Protein AF-A0A972HDA2-F1 (afdb_monomer_lite)

Foldseek 3Di:
DDPQLVLLVVLLVVLLVLLVVVLPPDVVSSVVSNCVSVVLSVVCVVVVPGSVLRNQLSVLLSVQLVVQLVVQVVVDDPDPCSVVSSVRSNVRSVVSNVVSNVVSVVVVVLVVQQVVCVVVVHDGDDDDPPPPDDD

Sequence (135 aa):
MTPSDIAISLAALLAAFGVGSVFGGSPVAWLLAALLFAAMAIVMVQTKMRAVVAVPVLAGGFVGALAGTATVQAMCLPGTCATIANTAGIVTGIGGIVGVGLVVALTVRSFDEYRTAIATGKPPPTVGCETDERP

Structure (mmCIF, N/CA/C/O backbone):
data_AF-A0A972HDA2-F1
#
_entry.id   AF-A0A972HDA2-F1
#
loop_
_atom_site.group_PDB
_atom_site.id
_atom_site.type_symbol
_atom_site.label_atom_id
_atom_site.label_alt_id
_atom_site.label_comp_id
_atom_site.label_asym_id
_atom_site.label_entity_id
_atom_site.label_seq_id
_atom_site.pdbx_PDB_ins_code
_atom_site.Cartn_x
_atom_site.Cartn_y
_atom_site.Cartn_z
_atom_site.occupancy
_atom_site.B_iso_or_equiv
_atom_site.auth_seq_id
_atom_site.auth_comp_id
_atom_site.auth_asym_id
_atom_site.auth_atom_id
_atom_site.pdbx_PDB_model_num
ATOM 1 N N . MET A 1 1 ? -0.049 17.583 15.973 1.00 58.84 1 MET A N 1
ATOM 2 C CA . MET A 1 1 ? 0.480 16.355 15.349 1.00 58.84 1 MET A CA 1
ATOM 3 C C . MET A 1 1 ? 0.575 15.307 16.442 1.00 58.84 1 MET A C 1
ATOM 5 O O . MET A 1 1 ? 1.228 15.559 17.447 1.00 58.84 1 MET A O 1
ATOM 9 N N . THR A 1 2 ? -0.186 14.224 16.334 1.00 79.69 2 THR A N 1
ATOM 10 C CA . THR A 1 2 ? -0.226 13.139 17.325 1.00 79.69 2 THR A CA 1
ATOM 11 C C . THR A 1 2 ? 0.907 12.138 17.064 1.00 79.69 2 THR A C 1
ATOM 13 O O . THR A 1 2 ? 1.375 12.045 15.928 1.00 79.69 2 THR A O 1
ATOM 16 N N . PRO A 1 3 ? 1.363 11.356 18.063 1.00 79.19 3 PRO A N 1
ATOM 17 C CA . PRO A 1 3 ? 2.377 10.317 17.843 1.00 79.19 3 PRO A CA 1
ATOM 18 C C . PRO A 1 3 ? 1.963 9.289 16.772 1.00 79.19 3 PRO A C 1
ATOM 20 O O . PRO A 1 3 ? 2.816 8.749 16.071 1.00 79.19 3 PRO A O 1
ATOM 23 N N . SER A 1 4 ? 0.658 9.073 16.577 1.00 76.00 4 SER A N 1
ATOM 24 C CA . SER A 1 4 ? 0.117 8.278 15.470 1.00 76.00 4 SER A CA 1
ATOM 25 C C . SER A 1 4 ? 0.363 8.892 14.090 1.00 76.00 4 SER A C 1
ATOM 27 O O . SER A 1 4 ? 0.705 8.155 13.170 1.00 76.00 4 SER A O 1
ATOM 29 N N . ASP A 1 5 ? 0.254 10.215 13.938 1.00 75.56 5 ASP A N 1
ATOM 30 C CA . ASP A 1 5 ? 0.479 10.890 12.648 1.00 75.56 5 ASP A CA 1
ATOM 31 C C . ASP A 1 5 ? 1.943 10.763 12.203 1.00 75.56 5 ASP A C 1
ATOM 33 O O . ASP A 1 5 ? 2.233 10.580 11.018 1.00 75.56 5 ASP A O 1
ATOM 37 N N . ILE A 1 6 ? 2.870 10.809 13.169 1.00 78.06 6 ILE A N 1
ATOM 38 C CA . ILE A 1 6 ? 4.308 10.631 12.934 1.00 78.06 6 ILE A CA 1
ATOM 39 C C . ILE A 1 6 ? 4.586 9.203 12.455 1.00 78.06 6 ILE A C 1
ATOM 41 O O . ILE A 1 6 ? 5.282 9.023 11.459 1.00 78.06 6 ILE A O 1
ATOM 45 N N . ALA A 1 7 ? 4.004 8.193 13.109 1.00 77.38 7 ALA A N 1
ATOM 46 C CA . ALA A 1 7 ? 4.188 6.792 12.727 1.00 77.38 7 ALA A CA 1
ATOM 47 C C . ALA A 1 7 ? 3.669 6.496 11.309 1.00 77.38 7 ALA A C 1
ATOM 49 O O . ALA A 1 7 ? 4.342 5.810 10.543 1.00 77.38 7 ALA A O 1
ATOM 50 N N . ILE A 1 8 ? 2.509 7.049 10.938 1.00 76.00 8 ILE A N 1
ATOM 51 C CA . ILE A 1 8 ? 1.928 6.891 9.593 1.00 76.00 8 ILE A CA 1
ATOM 52 C C . ILE A 1 8 ? 2.816 7.562 8.544 1.00 76.00 8 ILE A C 1
ATOM 54 O O . ILE A 1 8 ? 3.132 6.956 7.522 1.00 76.00 8 ILE A O 1
ATOM 58 N N . SER A 1 9 ? 3.258 8.791 8.817 1.00 75.31 9 SER A N 1
ATOM 59 C CA . SER A 1 9 ? 4.113 9.549 7.899 1.00 75.31 9 SER A CA 1
ATOM 60 C C . SER A 1 9 ? 5.463 8.861 7.690 1.00 75.31 9 SER A C 1
ATOM 62 O O . SER A 1 9 ? 5.935 8.761 6.561 1.00 75.31 9 SER A O 1
ATOM 64 N N . LEU A 1 10 ? 6.062 8.332 8.761 1.00 79.06 10 LEU A N 1
ATOM 65 C CA . LEU A 1 10 ? 7.347 7.636 8.711 1.00 79.06 10 LEU A CA 1
ATOM 66 C C . LEU A 1 10 ? 7.236 6.284 7.991 1.00 79.06 10 LEU A C 1
ATOM 68 O O . LEU A 1 10 ? 8.089 5.957 7.169 1.00 79.06 10 LEU A O 1
ATOM 72 N N . ALA A 1 11 ? 6.161 5.527 8.234 1.00 74.88 11 ALA A N 1
ATOM 73 C CA . ALA A 1 11 ? 5.887 4.277 7.527 1.00 74.88 11 ALA A CA 1
ATOM 74 C C . ALA A 1 11 ? 5.638 4.506 6.030 1.00 74.88 11 ALA A C 1
ATOM 76 O O . ALA A 1 11 ? 6.150 3.756 5.201 1.00 74.88 11 ALA A O 1
ATOM 77 N N . ALA A 1 12 ? 4.906 5.562 5.671 1.00 75.56 12 ALA A N 1
ATOM 78 C CA . ALA A 1 12 ? 4.680 5.930 4.278 1.00 75.56 12 ALA A CA 1
ATOM 79 C C . ALA A 1 12 ? 5.983 6.341 3.577 1.00 75.56 12 ALA A C 1
ATOM 81 O O . ALA A 1 12 ? 6.218 5.930 2.444 1.00 75.56 12 ALA A O 1
ATOM 82 N N . LEU A 1 13 ? 6.854 7.088 4.263 1.00 76.62 13 LEU A N 1
ATOM 83 C CA . LEU A 1 13 ? 8.179 7.459 3.759 1.00 76.62 13 LEU A CA 1
ATOM 84 C C . LEU A 1 13 ? 9.069 6.237 3.529 1.00 76.62 13 LEU A C 1
ATOM 86 O O . LEU A 1 13 ? 9.676 6.119 2.468 1.00 76.62 13 LEU A O 1
ATOM 90 N N . LEU A 1 14 ? 9.119 5.310 4.488 1.00 76.94 14 LEU A N 1
ATOM 91 C CA . LEU A 1 14 ? 9.889 4.071 4.358 1.00 76.94 14 LEU A CA 1
ATOM 92 C C . LEU A 1 14 ? 9.353 3.185 3.230 1.00 76.94 14 LEU A C 1
ATOM 94 O O . LEU A 1 14 ? 10.138 2.640 2.455 1.00 76.94 14 LEU A O 1
ATOM 98 N N . ALA A 1 15 ? 8.029 3.081 3.099 1.00 72.06 15 ALA A N 1
ATOM 99 C CA . ALA A 1 15 ? 7.408 2.320 2.026 1.00 72.06 15 ALA A CA 1
ATOM 100 C C . ALA A 1 15 ? 7.684 2.954 0.651 1.00 72.06 15 ALA A C 1
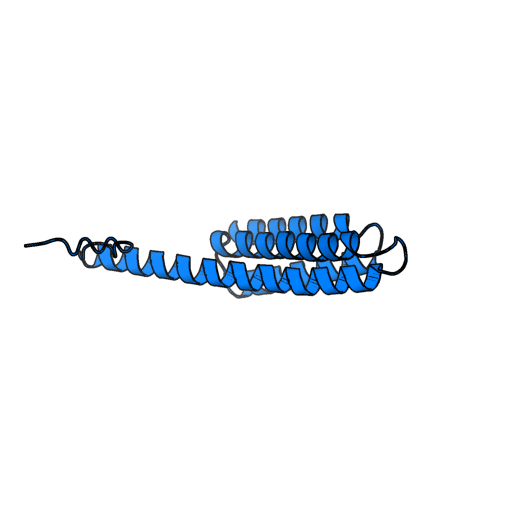ATOM 102 O O . ALA A 1 15 ? 8.091 2.259 -0.277 1.00 72.06 15 ALA A O 1
ATOM 103 N N . ALA A 1 16 ? 7.566 4.279 0.530 1.00 72.06 16 ALA A N 1
ATOM 104 C CA . ALA A 1 16 ? 7.918 5.001 -0.691 1.00 72.06 16 ALA A CA 1
ATOM 105 C C . ALA A 1 16 ? 9.395 4.814 -1.059 1.00 72.06 16 ALA A C 1
ATOM 107 O O . ALA A 1 16 ? 9.713 4.539 -2.217 1.00 72.06 16 ALA A O 1
ATOM 108 N N . PHE A 1 17 ? 10.289 4.918 -0.073 1.00 74.31 17 PHE A N 1
ATOM 109 C CA . PHE A 1 17 ? 11.726 4.786 -0.279 1.00 74.31 17 PHE A CA 1
ATOM 110 C C . PHE A 1 17 ? 12.115 3.371 -0.715 1.00 74.31 17 PHE A C 1
ATOM 112 O O . PHE A 1 17 ? 12.871 3.210 -1.670 1.00 74.31 17 PHE A O 1
ATOM 119 N N . GLY A 1 18 ? 11.587 2.337 -0.058 1.00 70.00 18 GLY A N 1
ATOM 120 C CA . GLY A 1 18 ? 11.932 0.962 -0.412 1.00 70.00 18 GLY A CA 1
ATOM 121 C C . GLY A 1 18 ? 11.268 0.475 -1.711 1.00 70.00 18 GLY A C 1
ATOM 122 O O . GLY A 1 18 ? 11.826 -0.384 -2.379 1.00 70.00 18 GLY A O 1
ATOM 123 N N . VAL A 1 19 ? 10.117 1.029 -2.118 1.00 66.38 19 VAL A N 1
ATOM 124 C CA . VAL A 1 19 ? 9.558 0.747 -3.451 1.00 66.38 19 VAL A CA 1
ATOM 125 C C . VAL A 1 19 ? 10.392 1.468 -4.508 1.00 66.38 19 VAL A C 1
ATOM 127 O O . VAL A 1 19 ? 10.778 0.860 -5.504 1.00 66.38 19 VAL A O 1
ATOM 130 N N . GLY A 1 20 ? 10.753 2.733 -4.266 1.00 65.94 20 GLY A N 1
ATOM 131 C CA . GLY A 1 20 ? 11.627 3.507 -5.149 1.00 65.94 20 GLY A CA 1
ATOM 132 C C . GLY A 1 20 ? 12.999 2.859 -5.365 1.00 65.94 20 GLY A C 1
ATOM 133 O O . GLY A 1 20 ? 13.501 2.847 -6.491 1.00 65.94 20 GLY A O 1
ATOM 134 N N . SER A 1 21 ? 13.598 2.265 -4.329 1.00 67.81 21 SER A N 1
ATOM 135 C CA . SER A 1 21 ? 14.909 1.612 -4.443 1.00 67.81 21 SER A CA 1
ATOM 136 C C . SER A 1 21 ? 14.899 0.365 -5.337 1.00 67.81 21 SER A C 1
ATOM 138 O O . SER A 1 21 ? 15.916 0.069 -5.962 1.00 67.81 21 SER A O 1
ATOM 140 N N . VAL A 1 22 ? 13.758 -0.320 -5.479 1.00 64.69 22 VAL A N 1
ATOM 141 C CA . VAL A 1 22 ? 13.623 -1.516 -6.333 1.00 64.69 22 VAL A CA 1
ATOM 142 C C . VAL A 1 22 ? 13.422 -1.180 -7.812 1.00 64.69 22 VAL A C 1
ATOM 144 O O . VAL A 1 22 ? 13.778 -1.973 -8.682 1.00 64.69 22 VAL A O 1
ATOM 147 N N . PHE A 1 23 ? 12.952 0.026 -8.128 1.00 62.34 23 PHE A N 1
ATOM 148 C CA . PHE A 1 23 ? 12.729 0.477 -9.506 1.00 62.34 23 PHE A CA 1
ATOM 149 C C . PHE A 1 23 ? 13.949 1.107 -10.199 1.00 62.34 23 PHE A C 1
ATOM 151 O O . PHE A 1 23 ? 13.793 1.706 -11.265 1.00 62.34 23 PHE A O 1
ATOM 158 N N . GLY A 1 24 ? 15.148 0.971 -9.619 1.00 57.22 24 GLY A N 1
ATOM 159 C CA . GLY A 1 24 ? 16.438 1.208 -10.280 1.00 57.22 24 GLY A CA 1
ATOM 160 C C . GLY A 1 24 ? 16.526 2.505 -11.094 1.00 57.22 24 GLY A C 1
ATOM 161 O O . GLY A 1 24 ? 16.265 2.513 -12.293 1.00 57.22 24 GLY A O 1
ATOM 162 N N . GLY A 1 25 ? 16.919 3.608 -10.452 1.00 59.25 25 GLY A N 1
ATOM 163 C CA . GLY A 1 25 ? 17.343 4.858 -11.105 1.00 59.25 25 GLY A CA 1
ATOM 164 C C . GLY A 1 25 ? 16.282 5.644 -11.890 1.00 59.25 25 GLY A C 1
ATOM 165 O O . GLY A 1 25 ? 16.537 6.795 -12.235 1.00 59.25 25 GLY A O 1
ATOM 166 N N . SER A 1 26 ? 15.102 5.082 -12.165 1.00 66.44 26 SER A N 1
ATOM 167 C CA . SER A 1 26 ? 14.055 5.763 -12.927 1.00 66.44 26 SER A CA 1
ATOM 168 C C . SER A 1 26 ? 13.337 6.817 -12.057 1.00 66.44 26 SER A C 1
ATOM 170 O O . SER A 1 26 ? 12.597 6.471 -11.130 1.00 66.44 26 SER A O 1
ATOM 172 N N . PRO A 1 27 ? 13.510 8.127 -12.334 1.00 69.19 27 PRO A N 1
ATOM 173 C CA . PRO A 1 27 ? 12.961 9.191 -11.484 1.00 69.19 27 PRO A CA 1
ATOM 174 C C . PRO A 1 27 ? 11.426 9.207 -11.489 1.00 69.19 27 PRO A C 1
ATOM 176 O O . PRO A 1 27 ? 10.799 9.632 -10.522 1.00 69.19 27 PRO A O 1
ATOM 179 N N . VAL A 1 28 ? 10.811 8.685 -12.555 1.00 69.88 28 VAL A N 1
ATOM 180 C CA . VAL A 1 28 ? 9.354 8.562 -12.695 1.00 69.88 28 VAL A CA 1
ATOM 181 C C . VAL A 1 28 ? 8.777 7.538 -11.713 1.00 69.88 28 VAL A C 1
ATOM 183 O O . VAL A 1 28 ? 7.737 7.795 -11.114 1.00 69.88 28 VAL A O 1
ATOM 186 N N . ALA A 1 29 ? 9.449 6.402 -11.499 1.00 66.94 29 ALA A N 1
ATOM 187 C CA . ALA A 1 29 ? 8.978 5.387 -10.555 1.00 66.94 29 ALA A CA 1
ATOM 188 C C . ALA A 1 29 ? 9.077 5.876 -9.104 1.00 66.94 29 ALA A C 1
ATOM 190 O O . ALA A 1 29 ? 8.168 5.645 -8.309 1.00 66.94 29 ALA A O 1
ATOM 191 N N . TRP A 1 30 ? 10.135 6.629 -8.789 1.00 69.88 30 TRP A N 1
ATOM 192 C CA . TRP A 1 30 ? 10.278 7.325 -7.508 1.00 69.88 30 TRP A CA 1
ATOM 193 C C . TRP A 1 30 ? 9.142 8.317 -7.260 1.00 69.88 30 TRP A C 1
ATOM 195 O O . TRP A 1 30 ? 8.537 8.303 -6.190 1.00 69.88 30 TRP A O 1
ATOM 205 N N . LEU A 1 31 ? 8.817 9.141 -8.258 1.00 75.19 31 LEU A N 1
ATOM 206 C CA . LEU A 1 31 ? 7.721 10.108 -8.184 1.00 75.19 31 LEU A CA 1
ATOM 207 C C . LEU A 1 31 ? 6.363 9.429 -7.986 1.00 75.19 31 LEU A C 1
ATOM 209 O O . LEU A 1 31 ? 5.587 9.856 -7.136 1.00 75.19 31 LEU A O 1
ATOM 213 N N . LEU A 1 32 ? 6.085 8.357 -8.731 1.00 72.62 32 LEU A N 1
ATOM 214 C CA . LEU A 1 32 ? 4.827 7.619 -8.615 1.00 72.62 32 LEU A CA 1
ATOM 215 C C . LEU A 1 32 ? 4.688 6.928 -7.258 1.00 72.62 32 LEU A C 1
ATOM 217 O O . LEU A 1 32 ? 3.626 7.025 -6.647 1.00 72.62 32 LEU A O 1
ATOM 221 N N . ALA A 1 33 ? 5.748 6.284 -6.760 1.00 71.56 33 ALA A N 1
ATOM 222 C CA . ALA A 1 33 ? 5.747 5.679 -5.431 1.00 71.56 33 ALA A CA 1
ATOM 223 C C . ALA A 1 33 ? 5.532 6.747 -4.349 1.00 71.56 33 ALA A C 1
ATOM 225 O O . ALA A 1 33 ? 4.636 6.610 -3.517 1.00 71.56 33 ALA A O 1
ATOM 226 N N . ALA A 1 34 ? 6.285 7.848 -4.400 1.00 76.19 34 ALA A N 1
ATOM 227 C CA . ALA A 1 34 ? 6.137 8.947 -3.453 1.00 76.19 34 ALA A CA 1
ATOM 228 C C . ALA A 1 34 ? 4.713 9.520 -3.459 1.00 76.19 34 ALA A C 1
ATOM 230 O O . ALA A 1 34 ? 4.130 9.689 -2.391 1.00 76.19 34 ALA A O 1
ATOM 231 N N . LEU A 1 35 ? 4.122 9.758 -4.634 1.00 79.12 35 LEU A N 1
ATOM 232 C CA . LEU A 1 35 ? 2.757 10.275 -4.752 1.00 79.12 35 LEU A CA 1
ATOM 233 C C . LEU A 1 35 ? 1.710 9.293 -4.221 1.00 79.12 35 LEU A C 1
ATOM 235 O O . LEU A 1 35 ? 0.822 9.713 -3.485 1.00 79.12 35 LEU A O 1
ATOM 239 N N . LEU A 1 36 ? 1.816 8.000 -4.540 1.00 77.56 36 LEU A N 1
ATOM 240 C CA . LEU A 1 36 ? 0.882 6.975 -4.060 1.00 77.56 36 LEU A CA 1
ATOM 241 C C . LEU A 1 36 ? 0.920 6.844 -2.536 1.00 77.56 36 LEU A C 1
ATOM 243 O O . LEU A 1 36 ? -0.122 6.915 -1.882 1.00 77.56 36 LEU A O 1
ATOM 247 N N . PHE A 1 37 ? 2.112 6.688 -1.958 1.00 74.75 37 PHE A N 1
ATOM 248 C CA . PHE A 1 37 ? 2.260 6.526 -0.512 1.00 74.75 37 PHE A CA 1
ATOM 249 C C . PHE A 1 37 ? 1.956 7.824 0.248 1.00 74.75 37 PHE A C 1
ATOM 251 O O . PHE A 1 37 ? 1.353 7.758 1.318 1.00 74.75 37 PHE A O 1
ATOM 258 N N . ALA A 1 38 ? 2.278 8.999 -0.307 1.00 76.25 38 ALA A N 1
ATOM 259 C CA . ALA A 1 38 ? 1.902 10.283 0.285 1.00 76.25 38 ALA A CA 1
ATOM 260 C C . ALA A 1 38 ? 0.386 10.517 0.235 1.00 76.25 38 ALA A C 1
ATOM 262 O O . ALA A 1 38 ? -0.203 10.876 1.253 1.00 76.25 38 ALA A O 1
ATOM 263 N N . ALA A 1 39 ? -0.265 10.269 -0.906 1.00 80.31 39 ALA A N 1
ATOM 264 C CA . ALA A 1 39 ? -1.719 10.375 -1.029 1.00 80.31 39 ALA A CA 1
ATOM 265 C C . ALA A 1 39 ? -2.420 9.434 -0.043 1.00 80.31 39 ALA A C 1
ATOM 267 O O . ALA A 1 39 ? -3.346 9.844 0.657 1.00 80.31 39 ALA A O 1
ATOM 268 N N . MET A 1 40 ? -1.926 8.201 0.084 1.00 74.75 40 MET A N 1
ATOM 269 C CA . MET A 1 40 ? -2.465 7.245 1.043 1.00 74.75 40 MET A CA 1
ATOM 270 C C . MET A 1 40 ? -2.265 7.719 2.488 1.00 74.75 40 MET A C 1
ATOM 272 O O . MET A 1 40 ? -3.212 7.695 3.269 1.00 74.75 40 MET A O 1
ATOM 276 N N . ALA A 1 41 ? -1.076 8.211 2.844 1.00 75.06 41 ALA A N 1
ATOM 277 C CA . ALA A 1 41 ? -0.810 8.758 4.174 1.00 75.06 41 ALA A CA 1
ATOM 278 C C . ALA A 1 41 ? -1.753 9.922 4.514 1.00 75.06 41 ALA A C 1
ATOM 280 O O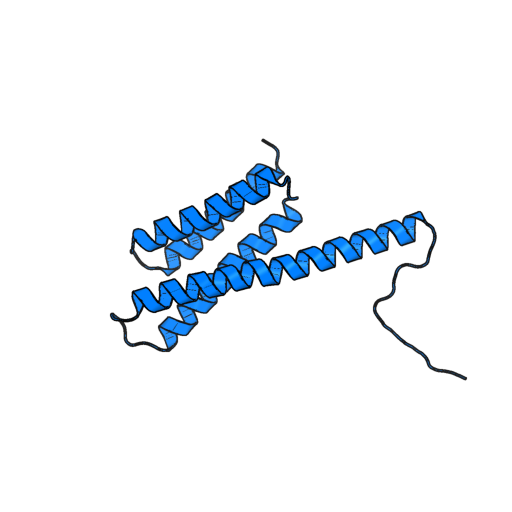 . ALA A 1 41 ? -2.302 9.962 5.614 1.00 75.06 41 ALA A O 1
ATOM 281 N N . ILE A 1 42 ? -2.007 10.824 3.559 1.00 78.50 42 ILE A N 1
ATOM 282 C CA . ILE A 1 42 ? -2.956 11.932 3.728 1.00 78.50 42 ILE A CA 1
ATOM 283 C C . ILE A 1 42 ? -4.361 11.392 4.010 1.00 78.50 42 ILE A C 1
ATOM 285 O O . ILE A 1 42 ? -4.993 11.830 4.971 1.00 78.50 42 ILE A O 1
ATOM 289 N N . VAL A 1 43 ? -4.841 10.416 3.233 1.00 79.88 43 VAL A N 1
ATOM 290 C CA . VAL A 1 43 ? -6.162 9.801 3.448 1.00 79.88 43 VAL A CA 1
ATOM 291 C C . VAL A 1 43 ? -6.241 9.131 4.824 1.00 79.88 43 VAL A C 1
ATOM 293 O O . VAL A 1 43 ? -7.229 9.311 5.538 1.00 79.88 43 VAL A O 1
ATOM 296 N N . MET A 1 44 ? -5.198 8.408 5.244 1.00 76.75 44 MET A N 1
ATOM 297 C CA . MET A 1 44 ? -5.152 7.742 6.554 1.00 76.75 44 MET A CA 1
ATOM 298 C C . MET A 1 44 ? -5.166 8.739 7.723 1.00 76.75 44 MET A C 1
ATOM 300 O O . MET A 1 44 ? -5.834 8.497 8.730 1.00 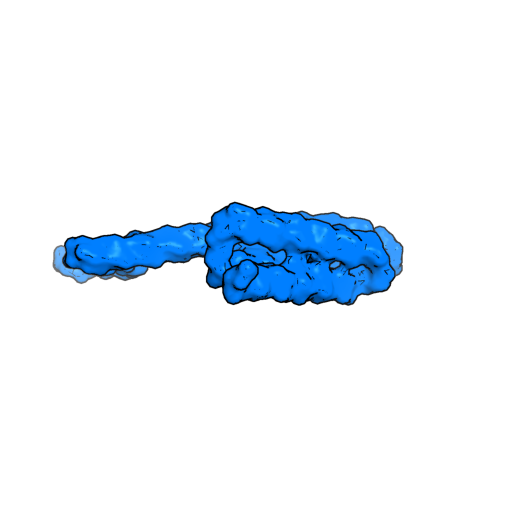76.75 44 MET A O 1
ATOM 304 N N . VAL A 1 45 ? -4.479 9.877 7.583 1.00 77.31 45 VAL A N 1
ATOM 305 C CA . VAL A 1 45 ? -4.489 10.956 8.583 1.00 77.31 45 VAL A CA 1
ATOM 306 C C . VAL A 1 45 ? -5.853 11.652 8.620 1.00 77.31 45 VAL A C 1
ATOM 308 O O . VAL A 1 45 ? -6.410 11.852 9.700 1.00 77.31 45 VAL A O 1
ATOM 311 N N . GLN A 1 46 ? -6.448 11.965 7.464 1.00 78.75 46 GLN A N 1
ATOM 312 C CA . GLN A 1 46 ? -7.763 12.620 7.403 1.00 78.75 46 GLN A CA 1
ATOM 313 C C . GLN A 1 46 ? -8.886 11.755 7.985 1.00 78.75 46 GLN A C 1
ATOM 315 O O . GLN A 1 46 ? -9.786 12.265 8.650 1.00 78.75 46 GLN A O 1
ATOM 320 N N . THR A 1 47 ? -8.805 10.440 7.798 1.00 78.31 47 THR A N 1
ATOM 321 C CA . THR A 1 47 ? -9.765 9.477 8.358 1.00 78.31 47 THR A CA 1
ATOM 322 C C . THR A 1 47 ? -9.500 9.136 9.830 1.00 78.31 47 THR A C 1
ATOM 324 O O . THR A 1 47 ? -10.224 8.326 10.405 1.00 78.31 47 THR A O 1
ATOM 327 N N . LYS A 1 48 ? -8.502 9.769 10.473 1.00 77.31 48 LYS A N 1
ATOM 328 C CA . LYS A 1 48 ? -8.085 9.517 11.867 1.00 77.31 48 LYS A CA 1
ATOM 329 C C . LYS A 1 48 ? -7.834 8.029 12.145 1.00 77.31 48 LYS A C 1
ATOM 331 O O . LYS A 1 48 ? -8.154 7.525 13.227 1.00 77.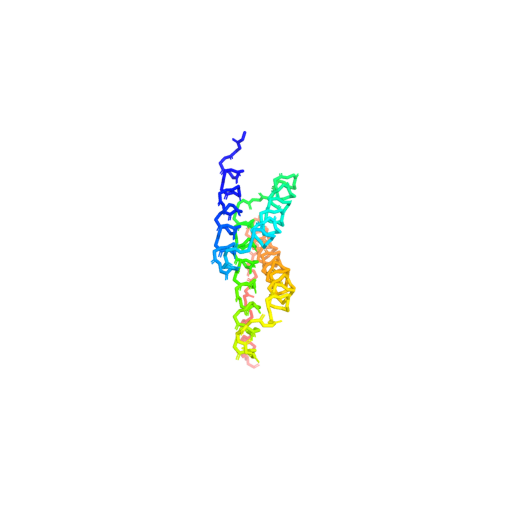31 48 LYS A O 1
ATOM 336 N N . MET A 1 49 ? -7.271 7.312 11.170 1.00 71.06 49 MET A N 1
ATOM 337 C CA . MET A 1 49 ? -6.955 5.896 11.336 1.00 71.06 49 MET A CA 1
ATOM 338 C C . MET A 1 49 ? -5.911 5.710 12.437 1.00 71.06 49 MET A C 1
ATOM 340 O O . MET A 1 49 ? -4.929 6.446 12.534 1.00 71.06 49 MET A O 1
ATOM 344 N N . ARG A 1 50 ? -6.101 4.689 13.278 1.00 76.50 50 ARG A N 1
ATOM 345 C CA . ARG A 1 50 ? -5.097 4.333 14.287 1.00 76.50 50 ARG A CA 1
ATOM 346 C C . ARG A 1 50 ? -3.845 3.812 13.584 1.00 76.50 50 ARG A C 1
ATOM 348 O O . ARG A 1 50 ? -3.946 2.995 12.671 1.00 76.50 50 ARG A O 1
ATOM 355 N N . ALA A 1 51 ? -2.667 4.208 14.068 1.00 72.31 51 ALA A N 1
ATOM 356 C CA . ALA A 1 51 ? -1.385 3.755 13.516 1.00 72.31 51 ALA A CA 1
ATOM 357 C C . ALA A 1 51 ? -1.273 2.218 13.447 1.00 72.31 51 ALA A C 1
ATOM 359 O O . ALA A 1 51 ? -0.694 1.684 12.508 1.00 72.31 51 ALA A O 1
ATOM 360 N N . VAL A 1 52 ? -1.910 1.511 14.390 1.00 76.00 52 VAL A N 1
ATOM 361 C CA . VAL A 1 52 ? -1.952 0.039 14.424 1.00 76.00 52 VAL A CA 1
ATOM 362 C C . VAL A 1 52 ? -2.640 -0.584 13.198 1.00 76.00 52 VAL A C 1
ATOM 364 O O . VAL A 1 52 ? -2.358 -1.726 12.867 1.00 76.00 52 VAL A O 1
ATOM 367 N N . VAL A 1 53 ? -3.520 0.162 12.521 1.00 77.81 53 VAL A N 1
ATOM 368 C CA . VAL A 1 53 ? -4.225 -0.254 11.296 1.00 77.81 53 VAL A CA 1
ATOM 369 C C . VAL A 1 53 ? -3.490 0.234 10.050 1.00 77.81 53 VAL A C 1
ATOM 371 O O . VAL A 1 53 ? -3.326 -0.506 9.086 1.00 77.81 53 VAL A O 1
ATOM 374 N N . ALA A 1 54 ? -3.011 1.476 10.080 1.00 74.81 54 ALA A N 1
ATOM 375 C CA . ALA A 1 54 ? -2.369 2.122 8.941 1.00 74.81 54 ALA A CA 1
ATOM 376 C C . ALA A 1 54 ? -1.024 1.477 8.553 1.00 74.81 54 ALA A C 1
ATOM 378 O O . ALA A 1 54 ? -0.759 1.252 7.373 1.00 74.81 54 ALA A O 1
ATOM 379 N N . VAL A 1 55 ? -0.178 1.151 9.536 1.00 77.50 55 VAL A N 1
ATOM 380 C CA . VAL A 1 55 ? 1.179 0.636 9.285 1.00 77.50 55 VAL A CA 1
ATOM 381 C C . VAL A 1 55 ? 1.172 -0.737 8.588 1.00 77.50 55 VAL A C 1
ATOM 383 O O . VAL A 1 55 ? 1.871 -0.870 7.582 1.00 77.50 55 VAL A O 1
ATOM 386 N N . PRO A 1 56 ? 0.375 -1.740 9.019 1.00 80.19 56 PRO A N 1
ATOM 387 C CA . PRO A 1 56 ? 0.279 -3.018 8.311 1.00 80.19 56 PRO A CA 1
ATOM 388 C C . PRO A 1 56 ? -0.202 -2.876 6.868 1.00 80.19 56 PRO A C 1
ATOM 390 O O . PRO A 1 56 ? 0.315 -3.552 5.986 1.00 80.19 56 PRO A O 1
ATOM 393 N N . VAL A 1 57 ? -1.158 -1.981 6.605 1.00 82.56 57 VAL A N 1
ATOM 394 C CA . VAL A 1 57 ? -1.698 -1.754 5.255 1.00 82.56 57 VAL A CA 1
ATOM 395 C C . VAL A 1 57 ? -0.632 -1.164 4.330 1.00 82.56 57 VAL A C 1
ATOM 397 O O . VAL A 1 57 ? -0.483 -1.612 3.193 1.00 82.56 57 VAL A O 1
ATOM 400 N N . LEU A 1 58 ? 0.158 -0.206 4.826 1.00 78.31 58 LEU A N 1
ATOM 401 C CA . LEU A 1 58 ? 1.294 0.350 4.087 1.00 78.31 58 LEU A CA 1
ATOM 402 C C . LEU A 1 58 ? 2.369 -0.714 3.820 1.00 78.31 58 LEU A C 1
ATOM 404 O O . LEU A 1 58 ? 2.877 -0.799 2.702 1.00 78.31 58 LEU A O 1
ATOM 408 N N . ALA A 1 59 ? 2.665 -1.566 4.805 1.00 80.50 59 ALA A N 1
ATOM 409 C CA . ALA A 1 59 ? 3.582 -2.692 4.639 1.00 80.50 59 ALA A CA 1
ATOM 410 C C . ALA A 1 59 ? 3.050 -3.739 3.639 1.00 80.50 59 ALA A C 1
ATOM 412 O O . ALA A 1 59 ? 3.808 -4.261 2.826 1.00 80.50 59 ALA A O 1
ATOM 413 N N . GLY A 1 60 ? 1.744 -4.008 3.636 1.00 79.75 60 GLY A N 1
ATOM 414 C CA . GLY A 1 60 ? 1.090 -4.882 2.661 1.00 79.75 60 GLY A CA 1
ATOM 415 C C . GLY A 1 60 ? 1.217 -4.359 1.234 1.00 79.75 60 GLY A C 1
ATOM 416 O O . GLY A 1 60 ? 1.571 -5.109 0.327 1.00 79.75 60 GLY A O 1
ATOM 417 N N . GLY A 1 61 ? 1.002 -3.056 1.043 1.00 78.25 61 GLY A N 1
ATOM 418 C CA . GLY A 1 61 ? 1.211 -2.399 -0.247 1.00 78.25 61 GLY A CA 1
ATOM 419 C C . GLY A 1 61 ? 2.655 -2.452 -0.723 1.00 78.25 61 GLY A C 1
ATOM 420 O O . GLY A 1 61 ? 2.911 -2.718 -1.894 1.00 78.25 61 GLY A O 1
ATOM 421 N N . PHE A 1 62 ? 3.597 -2.263 0.199 1.00 78.75 62 PHE A N 1
ATOM 422 C CA . PHE A 1 62 ? 5.023 -2.389 -0.065 1.00 78.75 62 PHE A CA 1
ATOM 423 C C . PHE A 1 62 ? 5.395 -3.781 -0.585 1.00 78.75 62 PHE A C 1
ATOM 425 O O . PHE A 1 62 ? 5.955 -3.918 -1.671 1.00 78.75 62 PHE A O 1
ATOM 432 N N . VAL A 1 63 ? 5.038 -4.825 0.166 1.00 81.69 63 VAL A N 1
ATOM 433 C CA . VAL A 1 63 ? 5.349 -6.218 -0.188 1.00 81.69 63 VAL A CA 1
ATOM 434 C C . VAL A 1 63 ? 4.632 -6.627 -1.474 1.00 81.69 63 VAL A C 1
ATOM 436 O O . VAL A 1 63 ? 5.237 -7.265 -2.333 1.00 81.69 63 VAL A O 1
ATOM 439 N N . GLY A 1 64 ? 3.374 -6.211 -1.648 1.00 77.62 64 GLY A N 1
ATOM 440 C CA . GLY A 1 64 ? 2.618 -6.438 -2.877 1.00 77.62 64 GLY A CA 1
ATOM 441 C C . GLY A 1 64 ? 3.302 -5.815 -4.091 1.00 77.62 64 GLY A C 1
ATOM 442 O O . GLY A 1 64 ? 3.445 -6.476 -5.119 1.00 77.62 64 GLY A O 1
ATOM 443 N N . ALA A 1 65 ? 3.794 -4.580 -3.970 1.00 75.19 65 ALA A N 1
ATOM 444 C CA . ALA A 1 65 ? 4.501 -3.911 -5.055 1.00 75.19 65 ALA A CA 1
ATOM 445 C C . ALA A 1 65 ? 5.804 -4.632 -5.422 1.00 75.19 65 ALA A C 1
ATOM 447 O O . ALA A 1 65 ? 6.046 -4.883 -6.600 1.00 75.19 65 ALA A O 1
ATOM 448 N N . LEU A 1 66 ? 6.594 -5.044 -4.426 1.00 76.62 66 LEU A N 1
ATOM 449 C CA . LEU A 1 66 ? 7.820 -5.817 -4.646 1.00 76.62 66 LEU A CA 1
ATOM 450 C C . LEU A 1 66 ? 7.563 -7.172 -5.311 1.00 76.62 66 LEU A C 1
ATOM 452 O O . LEU A 1 66 ? 8.311 -7.587 -6.193 1.00 76.62 66 LEU A O 1
ATOM 456 N N . ALA A 1 67 ? 6.496 -7.864 -4.917 1.00 80.12 67 ALA A N 1
ATOM 457 C CA . ALA A 1 67 ? 6.145 -9.147 -5.512 1.00 80.12 67 ALA A CA 1
ATOM 458 C C . ALA A 1 67 ? 5.759 -9.002 -6.997 1.00 80.12 67 ALA A C 1
ATOM 460 O O . ALA A 1 67 ? 6.174 -9.809 -7.831 1.00 80.12 67 ALA A O 1
ATOM 461 N N . GLY A 1 68 ? 5.008 -7.957 -7.359 1.00 75.56 68 GLY A N 1
ATOM 462 C CA . GLY A 1 68 ? 4.619 -7.708 -8.753 1.00 75.56 68 GLY A CA 1
ATOM 463 C C . GLY A 1 68 ? 5.787 -7.334 -9.656 1.00 75.56 68 GLY A C 1
ATOM 464 O O . GLY A 1 68 ? 5.846 -7.759 -10.807 1.00 75.56 68 GLY A O 1
ATOM 465 N N . THR A 1 69 ? 6.756 -6.575 -9.147 1.00 71.31 69 THR A N 1
ATOM 466 C CA . THR A 1 69 ? 7.944 -6.222 -9.934 1.00 71.31 69 THR A CA 1
ATOM 467 C C . THR A 1 69 ? 8.863 -7.419 -10.123 1.00 71.31 69 THR A C 1
ATOM 469 O O . THR A 1 69 ? 9.284 -7.689 -11.248 1.00 71.31 69 THR A O 1
ATOM 472 N N . ALA A 1 70 ? 9.125 -8.173 -9.053 1.00 74.81 70 ALA A N 1
ATOM 473 C CA . ALA A 1 70 ? 9.983 -9.352 -9.091 1.00 74.81 70 ALA A CA 1
ATOM 474 C C . ALA A 1 70 ? 9.427 -10.438 -10.024 1.00 74.81 70 ALA A C 1
ATOM 476 O O . ALA A 1 70 ? 10.182 -11.060 -10.770 1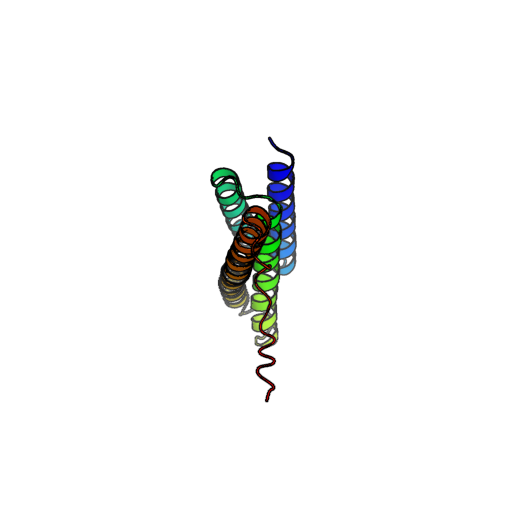.00 74.81 70 ALA A O 1
ATOM 477 N N . THR A 1 71 ? 8.104 -10.636 -10.037 1.00 77.56 71 THR A N 1
ATOM 478 C CA . THR A 1 71 ? 7.456 -11.616 -10.925 1.00 77.56 71 THR A CA 1
ATOM 479 C C . THR A 1 71 ? 7.612 -11.262 -12.402 1.00 77.56 71 THR A C 1
ATOM 481 O O . THR A 1 71 ? 7.908 -12.145 -13.203 1.00 77.56 71 THR A O 1
ATOM 484 N N . VAL A 1 72 ? 7.496 -9.986 -12.782 1.00 75.38 72 VAL A N 1
ATOM 485 C CA . VAL A 1 72 ? 7.726 -9.564 -14.176 1.00 75.38 72 VAL A CA 1
ATOM 486 C C . VAL A 1 72 ? 9.208 -9.607 -14.545 1.00 75.38 72 VAL A C 1
ATOM 488 O O . VAL A 1 72 ? 9.548 -10.012 -15.656 1.00 75.38 72 VAL A O 1
ATOM 491 N N . GLN A 1 73 ? 10.102 -9.237 -13.625 1.00 71.69 73 GLN A N 1
ATOM 492 C CA . GLN A 1 73 ? 11.548 -9.318 -13.856 1.00 71.69 73 GLN A CA 1
ATOM 493 C C . GLN A 1 73 ? 12.027 -10.760 -14.066 1.00 71.69 73 GLN A C 1
ATOM 495 O O . GLN A 1 73 ? 12.916 -10.982 -14.880 1.00 71.69 73 GLN A O 1
ATOM 500 N N . ALA A 1 74 ? 11.408 -11.741 -13.404 1.00 77.12 74 ALA A N 1
ATOM 501 C CA . ALA A 1 74 ? 11.708 -13.157 -13.617 1.00 77.12 74 ALA A CA 1
ATOM 502 C C . ALA A 1 74 ? 11.266 -13.682 -14.999 1.00 77.12 74 ALA A C 1
ATOM 504 O O . ALA A 1 74 ? 11.782 -14.697 -15.458 1.00 77.12 74 ALA A O 1
ATOM 505 N N . MET A 1 75 ? 10.321 -13.006 -15.660 1.00 76.69 75 MET A N 1
ATOM 506 C CA . MET A 1 75 ? 9.700 -13.462 -16.911 1.00 76.69 75 MET A CA 1
ATOM 507 C C . MET A 1 75 ? 10.262 -12.778 -18.171 1.00 76.69 75 MET A C 1
ATOM 509 O O . MET A 1 75 ? 9.958 -13.214 -19.280 1.00 76.69 75 MET A O 1
ATOM 513 N N . CYS A 1 76 ? 11.067 -11.717 -18.042 1.00 74.44 76 CYS A N 1
ATOM 514 C CA . CYS A 1 76 ? 11.484 -10.878 -19.172 1.00 74.44 76 CYS A CA 1
ATOM 515 C C . CYS A 1 76 ? 13.006 -10.768 -19.372 1.00 74.44 76 CYS A C 1
ATOM 517 O O . CYS A 1 76 ? 13.774 -10.728 -18.416 1.00 74.44 76 CYS A O 1
ATOM 519 N N . LEU A 1 77 ? 13.427 -10.593 -20.636 1.00 63.00 77 LEU A N 1
ATOM 520 C CA . LEU A 1 77 ? 14.796 -10.200 -21.010 1.00 63.00 77 LEU A CA 1
ATOM 521 C C . LEU A 1 77 ? 15.111 -8.769 -20.502 1.00 63.00 77 LEU A C 1
ATOM 523 O O . LEU A 1 77 ? 14.242 -7.890 -20.579 1.00 63.00 77 LEU A O 1
ATOM 527 N N . PRO A 1 78 ? 16.337 -8.487 -20.016 1.00 58.44 78 PRO A N 1
ATOM 528 C CA . PRO A 1 78 ? 16.696 -7.171 -19.494 1.00 58.44 78 PRO A CA 1
ATOM 529 C C . PRO A 1 78 ? 16.635 -6.101 -20.594 1.00 58.44 78 PRO A C 1
ATOM 531 O O . PRO A 1 78 ? 17.325 -6.194 -21.605 1.00 58.44 78 PRO A O 1
ATOM 534 N N . GLY A 1 79 ? 15.811 -5.069 -20.379 1.00 60.53 79 GLY A N 1
ATOM 535 C CA . GLY A 1 79 ? 15.786 -3.850 -21.200 1.00 60.53 79 GLY A CA 1
ATOM 536 C C . GLY A 1 79 ? 14.423 -3.454 -21.777 1.00 60.53 79 GLY A C 1
ATOM 537 O O . GLY A 1 79 ? 14.198 -2.268 -21.991 1.00 60.53 79 GLY A O 1
ATOM 538 N N . THR A 1 80 ? 13.483 -4.388 -21.970 1.00 60.88 80 THR A N 1
ATOM 539 C CA . THR A 1 80 ? 12.176 -4.088 -22.605 1.00 60.88 80 THR A CA 1
ATOM 540 C C . THR A 1 80 ? 10.978 -4.097 -21.653 1.00 60.88 80 THR A C 1
ATOM 542 O O . THR A 1 80 ? 9.931 -3.557 -21.998 1.00 60.88 80 THR A O 1
ATOM 545 N N . CYS A 1 81 ? 11.112 -4.640 -20.437 1.00 67.50 81 CYS A N 1
ATOM 546 C CA . CYS A 1 81 ? 9.976 -4.830 -19.520 1.00 67.50 81 CYS A CA 1
ATOM 547 C C . CYS A 1 81 ? 9.871 -3.824 -18.365 1.00 67.50 81 CYS A C 1
ATOM 549 O O . CYS A 1 81 ? 9.070 -4.039 -17.458 1.00 67.50 81 CYS A O 1
ATOM 551 N N . ALA A 1 82 ? 10.616 -2.713 -18.378 1.00 68.31 82 ALA A N 1
ATOM 552 C CA . ALA A 1 82 ? 10.554 -1.720 -17.296 1.00 68.31 82 ALA A CA 1
ATOM 553 C C . ALA A 1 82 ? 9.130 -1.166 -17.090 1.00 68.31 82 ALA A C 1
ATOM 555 O O . ALA A 1 82 ? 8.644 -1.062 -15.966 1.00 68.31 82 ALA A O 1
ATOM 556 N N . THR A 1 83 ? 8.416 -0.888 -18.181 1.00 66.81 83 THR A N 1
ATOM 557 C CA . THR A 1 83 ? 7.032 -0.399 -18.145 1.00 66.81 83 THR A CA 1
ATOM 558 C C . THR A 1 83 ? 6.064 -1.449 -17.606 1.00 66.81 83 THR A C 1
ATOM 560 O O . THR A 1 83 ? 5.213 -1.125 -16.783 1.00 66.81 83 THR A O 1
ATOM 563 N N . ILE A 1 84 ? 6.224 -2.710 -18.021 1.00 69.44 84 ILE A N 1
ATOM 564 C CA . ILE A 1 84 ? 5.357 -3.821 -17.598 1.00 69.44 84 ILE A CA 1
ATOM 565 C C . ILE A 1 84 ? 5.581 -4.131 -16.112 1.00 69.44 84 ILE A C 1
ATOM 567 O O . ILE A 1 84 ? 4.618 -4.316 -15.366 1.00 69.44 84 ILE A O 1
ATOM 571 N N . ALA A 1 85 ? 6.837 -4.108 -15.659 1.00 68.69 85 ALA A N 1
ATOM 572 C CA . ALA A 1 85 ? 7.196 -4.305 -14.258 1.00 68.69 85 ALA A CA 1
ATOM 573 C C . ALA A 1 85 ? 6.619 -3.197 -13.366 1.00 68.69 85 ALA A C 1
ATOM 575 O O . ALA A 1 85 ? 6.073 -3.496 -12.305 1.00 68.69 85 ALA A O 1
ATOM 576 N N . ASN A 1 86 ? 6.652 -1.937 -13.818 1.00 67.69 86 ASN A N 1
ATOM 577 C CA . ASN A 1 86 ? 6.008 -0.830 -13.108 1.00 67.69 86 ASN A CA 1
ATOM 578 C C . ASN A 1 86 ? 4.497 -1.033 -12.988 1.00 67.69 86 ASN A C 1
ATOM 580 O O . ASN A 1 86 ? 3.949 -0.894 -11.896 1.00 67.69 86 ASN A O 1
ATOM 584 N N . THR A 1 87 ? 3.814 -1.384 -14.082 1.00 70.81 87 THR A N 1
ATOM 585 C CA . THR A 1 87 ? 2.362 -1.604 -14.037 1.00 70.81 87 THR A CA 1
ATOM 586 C C . THR A 1 87 ? 1.986 -2.782 -13.147 1.00 70.81 87 THR A C 1
ATOM 588 O O . THR A 1 87 ? 1.048 -2.667 -12.362 1.00 70.81 87 THR A O 1
ATOM 591 N N . ALA A 1 88 ? 2.742 -3.882 -13.201 1.00 72.75 88 ALA A N 1
ATOM 592 C CA . ALA A 1 88 ? 2.499 -5.040 -12.352 1.00 72.75 88 ALA A CA 1
ATOM 593 C C . ALA A 1 88 ? 2.709 -4.700 -10.875 1.00 72.75 88 ALA A C 1
ATOM 595 O O . ALA A 1 88 ? 1.828 -4.986 -10.073 1.00 72.75 88 ALA A O 1
ATOM 596 N N . GLY A 1 89 ? 3.802 -4.008 -10.534 1.00 69.94 89 GLY A N 1
ATOM 597 C CA . GLY A 1 89 ? 4.066 -3.550 -9.171 1.00 69.94 89 GLY A CA 1
ATOM 598 C C . GLY A 1 89 ? 2.984 -2.616 -8.622 1.00 69.94 89 GLY A C 1
ATOM 599 O O . GLY A 1 89 ? 2.597 -2.732 -7.463 1.00 69.94 89 GLY A O 1
ATOM 600 N N . ILE A 1 90 ? 2.434 -1.716 -9.443 1.00 73.44 90 ILE A N 1
ATOM 601 C CA . ILE A 1 90 ? 1.325 -0.849 -9.012 1.00 73.44 90 ILE A CA 1
ATOM 602 C C . ILE A 1 90 ? 0.074 -1.685 -8.722 1.00 73.44 90 ILE A C 1
ATOM 604 O O . ILE A 1 90 ? -0.533 -1.537 -7.662 1.00 73.44 90 ILE A O 1
ATOM 608 N N . VAL A 1 91 ? -0.303 -2.583 -9.634 1.00 80.00 91 VAL A N 1
ATOM 609 C CA . VAL A 1 91 ? -1.520 -3.397 -9.498 1.00 80.00 91 VAL A CA 1
ATOM 610 C C . VAL A 1 91 ? -1.424 -4.339 -8.297 1.00 80.00 91 VAL A C 1
ATOM 612 O O . VAL A 1 91 ? -2.353 -4.404 -7.491 1.00 80.00 91 VAL A O 1
ATOM 615 N N . THR A 1 92 ? -0.299 -5.030 -8.120 1.00 80.75 92 THR A N 1
ATOM 616 C CA . THR A 1 92 ? -0.095 -5.926 -6.974 1.00 80.75 92 THR A CA 1
ATOM 617 C C . THR A 1 92 ? 0.094 -5.163 -5.668 1.00 80.75 92 THR A C 1
ATOM 619 O O . THR A 1 92 ? -0.332 -5.649 -4.624 1.00 80.75 92 THR A O 1
ATOM 622 N N . GLY A 1 93 ? 0.666 -3.956 -5.702 1.00 75.25 93 GLY A N 1
ATOM 623 C CA . GLY A 1 93 ? 0.734 -3.060 -4.548 1.00 75.25 93 GLY A CA 1
ATOM 624 C C . GLY A 1 93 ? -0.654 -2.641 -4.065 1.00 75.25 93 GLY A C 1
ATOM 625 O O . GLY A 1 93 ? -0.962 -2.770 -2.880 1.00 75.25 93 GLY A O 1
ATOM 626 N N . ILE A 1 94 ? -1.537 -2.229 -4.981 1.00 78.25 94 ILE A N 1
ATOM 627 C CA . ILE A 1 94 ? -2.946 -1.940 -4.665 1.00 78.25 94 ILE A CA 1
ATOM 628 C C . ILE A 1 94 ? -3.638 -3.201 -4.133 1.00 78.25 94 ILE A C 1
ATOM 630 O O . ILE A 1 94 ? -4.328 -3.136 -3.117 1.00 78.25 94 ILE A O 1
ATOM 634 N N . GLY A 1 95 ? -3.405 -4.359 -4.757 1.00 82.12 95 GLY A N 1
ATOM 635 C CA . GLY A 1 95 ? -3.919 -5.643 -4.276 1.00 82.12 95 GLY A CA 1
ATOM 636 C C . GLY A 1 95 ? -3.477 -5.966 -2.844 1.00 82.12 95 GLY A C 1
ATOM 637 O O . GLY A 1 95 ? -4.298 -6.382 -2.029 1.00 82.12 95 GLY A O 1
ATOM 638 N N . GLY A 1 96 ? -2.213 -5.701 -2.505 1.00 81.50 96 GLY A N 1
ATOM 639 C CA . GLY A 1 96 ? -1.670 -5.873 -1.157 1.00 81.50 96 GLY A CA 1
ATOM 640 C C . GLY A 1 96 ? -2.325 -4.949 -0.129 1.00 81.50 96 GLY A C 1
ATOM 641 O O . GLY A 1 96 ? -2.682 -5.397 0.960 1.00 81.50 96 GLY A O 1
ATOM 642 N N . ILE A 1 97 ? -2.562 -3.684 -0.487 1.00 80.81 97 ILE A N 1
ATOM 643 C CA . ILE A 1 97 ? -3.285 -2.720 0.360 1.00 80.81 97 ILE A CA 1
ATOM 644 C C . ILE A 1 97 ? -4.705 -3.211 0.635 1.00 80.81 97 ILE A C 1
ATOM 646 O O . ILE A 1 97 ? -5.136 -3.232 1.786 1.00 80.81 97 ILE A O 1
ATOM 650 N N . VAL A 1 98 ? -5.434 -3.605 -0.412 1.00 85.00 98 VAL A N 1
ATOM 651 C CA . VAL A 1 98 ? -6.831 -4.045 -0.303 1.00 85.00 98 VAL A CA 1
ATOM 652 C C . VAL A 1 98 ? -6.923 -5.334 0.512 1.00 85.00 98 VAL A C 1
ATOM 654 O O . VAL A 1 98 ? -7.737 -5.419 1.429 1.00 85.00 98 VAL A O 1
ATOM 657 N N . GLY A 1 99 ? -6.057 -6.311 0.227 1.00 85.56 99 GLY A N 1
ATOM 658 C CA . GLY A 1 99 ? -6.021 -7.591 0.932 1.00 85.56 99 GLY A CA 1
ATOM 659 C C . GLY A 1 99 ? -5.723 -7.427 2.420 1.00 85.56 99 GLY A C 1
ATOM 660 O O . GLY A 1 99 ? -6.483 -7.909 3.259 1.00 85.56 99 GLY A O 1
ATOM 661 N N . VAL A 1 100 ? -4.665 -6.686 2.767 1.00 86.31 100 VAL A N 1
ATOM 662 C CA . VAL A 1 100 ? -4.323 -6.433 4.175 1.00 86.31 100 VAL A CA 1
ATOM 663 C C . VAL A 1 100 ? -5.376 -5.556 4.850 1.00 86.31 100 VAL A C 1
ATOM 665 O O . VAL A 1 100 ? -5.749 -5.828 5.988 1.00 86.31 100 VAL A O 1
ATOM 668 N N . GLY A 1 101 ? -5.922 -4.558 4.153 1.00 83.00 101 GLY A N 1
ATOM 669 C CA . GLY A 1 101 ? -7.003 -3.715 4.665 1.00 83.00 101 GLY A CA 1
ATOM 670 C C . GLY A 1 101 ? -8.239 -4.518 5.073 1.00 83.00 101 GLY A C 1
ATOM 671 O O . GLY A 1 101 ? -8.796 -4.276 6.143 1.00 83.00 101 GLY A O 1
ATOM 672 N N . LEU A 1 102 ? -8.622 -5.522 4.280 1.00 86.06 102 LEU A N 1
ATOM 673 C CA . LEU A 1 102 ? -9.733 -6.425 4.594 1.00 86.06 102 LEU A CA 1
ATOM 674 C C . LEU A 1 102 ? -9.468 -7.258 5.854 1.00 86.06 102 LEU A C 1
ATOM 676 O O . LEU A 1 102 ? -10.321 -7.326 6.738 1.00 86.06 102 LEU A O 1
ATOM 680 N N . VAL A 1 103 ? -8.274 -7.848 5.972 1.00 87.44 103 VAL A N 1
ATOM 681 C CA . VAL A 1 103 ? -7.878 -8.625 7.161 1.00 87.44 103 VAL A CA 1
ATOM 682 C C . VAL A 1 103 ? -7.874 -7.741 8.407 1.00 87.44 103 VAL A C 1
ATOM 684 O O . VAL A 1 103 ? -8.374 -8.132 9.463 1.00 87.44 103 VAL A O 1
ATOM 687 N N . VAL A 1 104 ? -7.361 -6.516 8.295 1.00 84.88 104 VAL A N 1
ATOM 688 C CA . VAL A 1 104 ? -7.358 -5.572 9.414 1.00 84.88 104 VAL A CA 1
ATOM 689 C C . VAL A 1 104 ? -8.785 -5.154 9.793 1.00 84.88 104 VAL A C 1
ATOM 691 O O . VAL A 1 104 ? -9.108 -5.091 10.975 1.00 84.88 104 VAL A O 1
ATOM 694 N N . ALA A 1 105 ? -9.679 -4.944 8.826 1.00 81.62 105 ALA A N 1
ATOM 695 C CA . ALA A 1 105 ? -11.081 -4.641 9.115 1.00 81.62 105 ALA A CA 1
ATOM 696 C C . ALA A 1 105 ? -11.778 -5.785 9.875 1.00 81.62 105 ALA A C 1
ATOM 698 O O . ALA A 1 105 ? -12.457 -5.543 10.876 1.00 81.62 105 ALA A O 1
ATOM 699 N N . LEU A 1 106 ? -11.569 -7.032 9.442 1.00 86.69 106 LEU A N 1
ATOM 700 C CA . LEU A 1 106 ? -12.123 -8.219 10.100 1.00 86.69 106 LEU A CA 1
ATOM 701 C C . LEU A 1 106 ? -11.560 -8.407 11.512 1.00 86.69 106 LEU A C 1
ATOM 703 O O . LEU A 1 106 ? -12.313 -8.670 12.447 1.00 86.69 106 LEU A O 1
ATOM 707 N N . THR A 1 107 ? -10.251 -8.226 11.692 1.00 84.81 107 THR A N 1
ATOM 708 C CA . THR A 1 107 ? -9.624 -8.354 13.017 1.00 84.81 107 THR A CA 1
ATOM 709 C C . THR A 1 107 ? -10.120 -7.283 13.982 1.00 84.81 107 THR A C 1
ATOM 711 O O . THR A 1 107 ? -10.490 -7.611 15.107 1.00 84.81 107 THR A O 1
ATOM 714 N N . VAL A 1 108 ? -10.230 -6.022 13.557 1.00 84.25 108 VAL A N 1
ATOM 715 C CA . VAL A 1 108 ? -10.792 -4.957 14.405 1.00 84.25 108 VAL A CA 1
ATOM 716 C C . VAL A 1 108 ? -12.226 -5.285 14.818 1.00 84.25 108 VAL A C 1
ATOM 718 O O . VAL A 1 108 ? -12.558 -5.142 15.995 1.00 84.25 108 VAL A O 1
ATOM 721 N N . ARG A 1 109 ? -13.047 -5.793 13.892 1.00 85.00 109 ARG A N 1
ATOM 722 C CA . ARG A 1 109 ? -14.409 -6.239 14.203 1.00 85.00 109 ARG A CA 1
ATOM 723 C C . ARG A 1 109 ? -14.420 -7.373 15.232 1.00 85.00 109 ARG A C 1
ATOM 725 O O . ARG A 1 109 ? -15.168 -7.294 16.199 1.00 85.00 109 ARG A O 1
ATOM 732 N N . SER A 1 110 ? -13.553 -8.373 15.073 1.00 82.44 110 SER A N 1
ATOM 733 C CA . SER A 1 110 ? -13.458 -9.490 16.023 1.00 82.44 110 SER A CA 1
ATOM 734 C C . SER A 1 110 ? -13.067 -9.039 17.437 1.00 82.44 110 SER A C 1
ATOM 736 O O . SER A 1 110 ? -13.623 -9.525 18.420 1.00 82.44 110 SER A O 1
ATOM 738 N N . PHE A 1 111 ? -12.167 -8.056 17.568 1.00 83.94 111 PHE A N 1
ATOM 739 C CA . PHE A 1 111 ? -11.801 -7.502 18.873 1.00 83.94 111 PHE A CA 1
ATOM 740 C C . PHE A 1 111 ? -12.932 -6.698 19.516 1.00 83.94 111 PHE A C 1
ATOM 742 O O . PHE A 1 111 ? -13.059 -6.712 20.742 1.00 83.94 111 PHE A O 1
ATOM 749 N N . ASP A 1 112 ? -13.738 -5.998 18.721 1.00 84.12 112 ASP A N 1
ATOM 750 C CA . ASP A 1 112 ? -14.888 -5.246 19.223 1.00 84.12 112 ASP A CA 1
ATOM 751 C C . ASP A 1 112 ? -15.995 -6.188 19.727 1.00 84.12 112 ASP A C 1
ATOM 753 O O . ASP A 1 112 ? -16.493 -6.036 20.845 1.00 84.12 112 ASP A O 1
ATOM 757 N N . GLU A 1 113 ? -16.290 -7.251 18.973 1.00 79.88 113 GLU A N 1
ATOM 758 C CA . GLU A 1 113 ? -17.203 -8.329 19.386 1.00 79.88 113 GLU A CA 1
ATOM 759 C C . GLU A 1 113 ? -16.706 -9.035 20.664 1.00 79.88 113 GLU A C 1
ATOM 761 O O . GLU A 1 113 ? -17.477 -9.283 21.592 1.00 79.88 113 GLU A O 1
ATOM 766 N N . TYR A 1 114 ? -15.398 -9.276 20.786 1.00 77.44 114 TYR A N 1
ATOM 767 C CA . TYR A 1 114 ? -14.807 -9.854 21.995 1.00 77.44 114 TYR A CA 1
ATOM 768 C C . TYR A 1 114 ? -14.934 -8.928 23.217 1.00 77.44 114 TYR A C 1
ATOM 770 O O . TYR A 1 114 ? -15.312 -9.365 24.307 1.00 77.44 114 TYR A O 1
ATOM 778 N N . ARG A 1 115 ? -14.649 -7.627 23.062 1.00 80.75 115 ARG A N 1
ATOM 779 C CA . ARG A 1 115 ? -14.768 -6.654 24.164 1.00 80.75 115 ARG A CA 1
ATOM 780 C C . ARG A 1 115 ? -16.210 -6.457 24.611 1.00 80.75 115 ARG A C 1
ATOM 782 O O . ARG A 1 115 ? -16.456 -6.343 25.810 1.00 80.75 115 ARG A O 1
ATOM 789 N N . THR A 1 116 ? -17.149 -6.420 23.672 1.00 80.69 116 THR A N 1
ATOM 790 C CA . THR A 1 116 ? -18.579 -6.302 23.979 1.00 80.69 116 THR A CA 1
ATOM 791 C C . THR A 1 116 ? -19.114 -7.556 24.673 1.00 80.69 116 THR A C 1
ATOM 793 O O . THR A 1 116 ? -19.882 -7.423 25.626 1.00 80.69 116 THR A O 1
ATOM 796 N N . ALA A 1 117 ? -18.655 -8.756 24.299 1.00 74.50 117 ALA A N 1
ATOM 797 C CA . ALA A 1 117 ? -18.982 -10.000 25.004 1.00 74.50 117 ALA A CA 1
ATOM 798 C C . ALA A 1 117 ? -18.507 -9.980 26.469 1.00 74.50 117 ALA A C 1
ATOM 800 O O . ALA A 1 117 ? -19.304 -10.228 27.373 1.00 74.50 117 ALA A O 1
ATOM 801 N N . ILE A 1 118 ? -17.255 -9.574 26.721 1.00 78.19 118 ILE A N 1
ATOM 802 C CA . ILE A 1 118 ? -16.727 -9.420 28.089 1.00 78.19 118 ILE A CA 1
ATOM 803 C C . ILE A 1 118 ? -17.528 -8.381 28.879 1.00 78.19 118 ILE A C 1
ATOM 805 O O . ILE A 1 118 ? -17.912 -8.638 30.018 1.00 78.19 118 ILE A O 1
ATOM 809 N N . ALA A 1 119 ? -17.806 -7.217 28.285 1.00 79.81 119 ALA A N 1
ATOM 810 C CA . ALA A 1 119 ? -18.545 -6.144 28.951 1.00 79.81 119 ALA A CA 1
ATOM 811 C C . ALA A 1 119 ? -19.991 -6.539 29.299 1.00 79.81 119 ALA A C 1
ATOM 813 O O . ALA A 1 119 ? -20.550 -6.038 30.271 1.00 79.81 119 ALA A O 1
ATOM 814 N N . THR A 1 120 ? -20.590 -7.446 28.524 1.00 81.00 120 THR A N 1
ATOM 815 C CA . THR A 1 120 ? -21.945 -7.972 28.753 1.00 81.00 120 THR A CA 1
ATOM 816 C C . THR A 1 120 ? -21.965 -9.262 29.579 1.00 81.00 120 THR A C 1
ATOM 818 O O . THR A 1 120 ? -23.034 -9.832 29.787 1.00 81.00 120 THR A O 1
ATOM 821 N N . GLY A 1 121 ? -20.807 -9.726 30.069 1.00 74.25 121 GLY A N 1
ATOM 822 C CA . GLY A 1 121 ? -20.684 -10.951 30.863 1.00 74.25 121 GLY A CA 1
ATOM 823 C C . GLY A 1 121 ? -20.994 -12.237 30.088 1.00 74.25 121 GLY A C 1
ATOM 824 O O . GLY A 1 121 ? -21.202 -13.282 30.702 1.00 74.25 121 GLY A O 1
ATOM 825 N N . LYS A 1 122 ? -21.046 -12.179 28.752 1.00 69.88 122 LYS A N 1
ATOM 826 C CA . LYS A 1 122 ? -21.210 -13.359 27.897 1.00 69.88 122 LYS A CA 1
ATOM 827 C C . LYS A 1 122 ? -19.864 -14.069 27.720 1.00 69.88 122 LYS A C 1
ATOM 829 O O . LYS A 1 122 ? -18.828 -13.400 27.675 1.00 69.88 122 LYS A O 1
ATOM 834 N N . PRO A 1 123 ? -19.855 -15.409 27.592 1.00 65.12 123 PRO A N 1
ATOM 835 C CA . PRO A 1 123 ? -18.639 -16.123 27.237 1.00 65.12 123 PRO A CA 1
ATOM 836 C C . PRO A 1 123 ? -18.100 -15.571 25.908 1.00 65.12 123 PRO A C 1
ATOM 838 O O . PRO A 1 123 ? -18.894 -15.269 25.009 1.00 65.12 123 PRO A O 1
ATOM 841 N N . PRO A 1 124 ? -16.776 -15.377 25.793 1.00 61.94 124 PRO A N 1
ATOM 842 C CA . PRO A 1 124 ? -16.181 -14.824 24.590 1.00 61.94 124 PRO A CA 1
ATOM 843 C C . PRO A 1 124 ? -16.504 -15.710 23.380 1.00 61.94 124 PRO A C 1
ATOM 845 O O . PRO A 1 124 ? -16.573 -16.931 23.537 1.00 61.94 124 PRO A O 1
ATOM 848 N N . PRO A 1 125 ? -16.683 -15.127 22.181 1.00 64.00 125 PRO A N 1
ATOM 849 C CA . PRO A 1 125 ? -16.855 -15.910 20.964 1.00 64.00 125 PRO A CA 1
ATOM 850 C C . PRO A 1 125 ? -15.640 -16.830 20.794 1.00 64.00 125 PRO A C 1
ATOM 852 O O . PRO A 1 125 ? -14.510 -16.363 20.638 1.00 64.00 125 PRO A O 1
ATOM 855 N N . THR A 1 126 ? -15.856 -18.140 20.904 1.00 62.50 126 THR A N 1
ATOM 856 C CA . THR A 1 126 ? -14.817 -19.146 20.694 1.00 62.50 126 THR A CA 1
ATOM 857 C C . THR A 1 126 ? -14.602 -19.320 19.195 1.00 62.50 126 THR A C 1
ATOM 859 O O . THR A 1 126 ? -15.554 -19.399 18.419 1.00 62.50 126 THR A O 1
ATOM 862 N N . VAL A 1 127 ? -13.339 -19.364 18.764 1.00 61.03 127 VAL A N 1
ATOM 863 C CA . VAL A 1 127 ? -13.010 -19.898 17.436 1.00 61.03 127 VAL A CA 1
ATOM 864 C C . VAL A 1 127 ? -13.499 -21.342 17.399 1.00 61.03 127 VAL A C 1
ATOM 866 O O . VAL A 1 127 ? -13.305 -22.055 18.382 1.00 61.03 127 VAL A O 1
ATOM 869 N N . GLY A 1 128 ? -14.191 -21.726 16.324 1.00 55.19 128 GLY A N 1
ATOM 870 C CA . GLY A 1 128 ? -14.861 -23.019 16.201 1.00 55.19 128 GLY A CA 1
ATOM 871 C C . GLY A 1 128 ? -13.982 -24.187 16.646 1.00 55.19 128 GLY A C 1
ATOM 872 O O . GLY A 1 128 ? -13.130 -24.659 15.901 1.00 55.19 128 GLY A O 1
ATOM 873 N N . CYS A 1 129 ? -14.225 -24.647 17.867 1.00 52.44 129 CYS A N 1
ATOM 874 C CA . CYS A 1 129 ? -14.149 -26.046 18.221 1.00 52.44 129 CYS A CA 1
ATOM 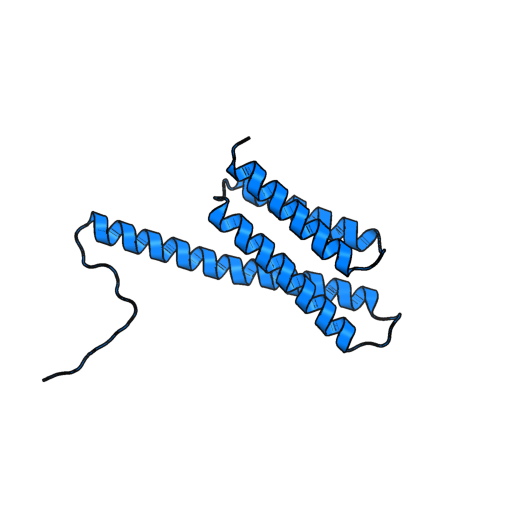875 C C . CYS A 1 129 ? -15.602 -26.453 18.438 1.00 52.44 129 CYS A C 1
ATOM 877 O O . CYS A 1 129 ? -16.096 -26.437 19.565 1.00 52.44 129 CYS A O 1
ATOM 879 N N . GLU A 1 130 ? -16.312 -26.762 17.356 1.00 56.84 130 GLU A N 1
ATOM 880 C CA . GLU A 1 130 ? -17.431 -27.691 17.455 1.00 56.84 130 GLU A CA 1
ATOM 881 C C . GLU A 1 130 ? -16.860 -29.033 17.930 1.00 56.84 130 GLU A C 1
ATOM 883 O O . GLU A 1 130 ? -16.576 -29.927 17.144 1.00 56.84 130 GLU A O 1
ATOM 888 N N . THR A 1 131 ? -16.656 -29.184 19.237 1.00 52.44 131 THR A N 1
ATOM 889 C CA . THR A 1 131 ? -16.796 -30.494 19.870 1.00 52.44 131 THR A CA 1
ATOM 890 C C . THR A 1 131 ? -18.281 -30.692 20.113 1.00 52.44 131 THR A C 1
ATOM 892 O O . THR A 1 131 ? -18.763 -30.606 21.242 1.00 52.44 131 THR A O 1
ATOM 895 N N . ASP A 1 132 ? -19.004 -30.908 19.017 1.00 52.03 132 ASP A N 1
ATOM 896 C CA . ASP A 1 132 ? -20.214 -31.713 19.051 1.00 52.03 132 ASP A CA 1
ATOM 897 C C . ASP A 1 132 ? -19.761 -33.176 19.116 1.00 52.03 132 ASP A C 1
ATOM 899 O O . ASP A 1 132 ? -19.714 -33.893 18.122 1.00 52.03 132 ASP A O 1
ATOM 903 N N . GLU A 1 133 ? -19.303 -33.593 20.296 1.00 53.94 133 GLU A N 1
ATOM 904 C CA . GLU A 1 133 ? -19.140 -35.004 20.619 1.00 53.94 133 GLU A CA 1
ATOM 905 C C . GLU A 1 133 ? -19.793 -35.292 21.978 1.00 53.94 133 GLU A C 1
ATOM 907 O O . GLU A 1 133 ? -19.152 -35.252 23.028 1.00 53.94 133 GLU A O 1
ATOM 912 N N . ARG A 1 134 ? -21.068 -35.706 21.862 1.00 38.12 134 ARG A N 1
ATOM 913 C CA . ARG A 1 134 ? -21.741 -36.805 22.592 1.00 38.12 134 ARG A CA 1
ATOM 914 C C . ARG A 1 134 ? -22.470 -36.505 23.906 1.00 38.12 134 ARG A C 1
ATOM 916 O O . ARG A 1 134 ? -22.118 -35.556 24.605 1.00 38.12 134 ARG A O 1
ATOM 923 N N . PRO A 1 135 ? -23.471 -37.336 24.289 1.00 44.94 135 PRO A N 1
ATOM 924 C CA . PRO A 1 135 ? -23.751 -38.739 23.894 1.00 44.94 135 PRO A CA 1
ATOM 925 C C . PRO A 1 135 ? -24.693 -38.972 22.708 1.00 44.94 135 PRO A C 1
ATOM 927 O O . PRO A 1 135 ? -25.701 -38.248 22.581 1.00 44.94 135 PRO A O 1
#

pLDDT: mean 73.55, std 8.85, range [38.12, 87.44]

Radius of gyration: 19.83 Å; chains: 1; bounding box: 41×55×54 Å

Secondary structure (DSSP, 8-state):
--HHHHHHHHHHHHHHHHHHHHTTT-HHHHHHHHHHHHHHHHHHHHTT--HHHHHHHHHHHHHHHHHHHHHHHHHS-TTT-HHHHHHHHHHHHHHHHHHHHHHHHHHHHHHHHHHHHHHTTPPP-----------